Protein AF-A0A4Q3VDX9-F1 (afdb_monomer_lite)

Foldseek 3Di:
DDPDDDDDPVRVVVVVVVVCVVCVVPDDPDDPVRVCVVCVVVPHDPVNVVVVVVVVVVVVLLVVVLVVLVVVLVVVVVVLCVVLVVVQVVCCVPPVPDRPSVVVNVVVVVVSVVSVCLSPVCVDPNNVVVSVVVVVVVVVVVVPPPPD

Radius of gyration: 25.36 Å; chains: 1; bounding box: 69×51×59 Å

Sequence (148 aa):
MGMQRFYDEDEAKEVLLRASDIHAQSSARLSRDELVKAAAEVGISEEALVKAEEQTREARLMAEFDKGMRAGFYSHLLIYLLVVGFLLVLNLMTSPREPWVIYPALGWGIGLICHTVSTFGRKSDWYQTSFRMWQAGRKEVELSPAER

Secondary structure (DSSP, 8-state):
---PPP--HHHHHHHHHHHHHHHHTT-----HHHHHHHHHHTT--HHHHHHHHHHHHHHHHHHHHHHHHHHHHHHHHHHHHHHHHHHHHHHHHH-TTS-TTHHHHHHHHHHHHHHHHHHH-TTSHHHHHHHHHHHHHHHHHHH--TT-

Structure (mmCIF, N/CA/C/O backbone):
data_AF-A0A4Q3VDX9-F1
#
_entry.id   AF-A0A4Q3VDX9-F1
#
loop_
_atom_site.group_PDB
_atom_site.id
_atom_site.type_symbol
_atom_site.label_atom_id
_atom_site.label_alt_id
_atom_site.label_comp_id
_atom_site.label_asym_id
_atom_site.label_entity_id
_atom_site.label_seq_id
_atom_site.pdbx_PDB_ins_code
_atom_site.Cartn_x
_atom_site.Cartn_y
_atom_site.Cartn_z
_atom_site.occupancy
_atom_site.B_iso_or_equiv
_atom_site.auth_seq_id
_atom_site.auth_comp_id
_atom_site.auth_asym_id
_atom_site.auth_atom_id
_atom_site.pdbx_PDB_model_num
ATOM 1 N N . MET A 1 1 ? -49.208 -22.132 11.569 1.00 50.22 1 MET A N 1
ATOM 2 C CA . MET A 1 1 ? -47.869 -22.297 12.175 1.00 50.22 1 MET A CA 1
ATOM 3 C C . MET A 1 1 ? -46.855 -21.726 11.200 1.00 50.22 1 MET A C 1
ATOM 5 O O . MET A 1 1 ? -46.663 -22.315 10.147 1.00 50.22 1 MET A O 1
ATOM 9 N N . GLY A 1 2 ? -46.314 -20.536 11.470 1.00 61.38 2 GLY A N 1
ATOM 10 C CA . GLY A 1 2 ? -45.277 -19.947 10.619 1.00 61.38 2 GLY A CA 1
ATOM 11 C C . GLY A 1 2 ? -43.952 -20.661 10.867 1.00 61.38 2 GLY A C 1
ATOM 12 O O . GLY A 1 2 ? -43.516 -20.733 12.013 1.00 61.38 2 GLY A O 1
ATOM 13 N N . MET A 1 3 ? -43.344 -21.222 9.821 1.00 59.62 3 MET A N 1
ATOM 14 C CA . MET A 1 3 ? -41.982 -21.753 9.888 1.00 59.62 3 MET A CA 1
ATOM 15 C C . MET A 1 3 ? -41.040 -20.610 10.263 1.00 59.62 3 MET A C 1
ATOM 17 O O . MET A 1 3 ? -40.853 -19.684 9.473 1.00 59.62 3 MET A O 1
ATOM 21 N N . GLN A 1 4 ? -40.460 -20.659 11.463 1.00 66.94 4 GLN A N 1
ATOM 22 C CA . GLN A 1 4 ? -39.322 -19.803 11.776 1.00 66.94 4 GLN A CA 1
ATOM 23 C C . GLN A 1 4 ? -38.183 -20.195 10.836 1.00 66.94 4 GLN A C 1
ATOM 25 O O . GLN A 1 4 ? -37.792 -21.361 10.768 1.00 66.94 4 GLN A O 1
ATOM 30 N N . ARG A 1 5 ? -37.719 -19.228 10.046 1.00 77.38 5 ARG A N 1
ATOM 31 C CA . ARG A 1 5 ? -36.615 -19.419 9.114 1.00 77.38 5 ARG A CA 1
ATOM 32 C C . ARG A 1 5 ? -35.324 -19.172 9.885 1.00 77.38 5 ARG A C 1
ATOM 34 O O . ARG A 1 5 ? -35.129 -18.079 10.407 1.00 77.38 5 ARG A O 1
ATOM 41 N N . PHE A 1 6 ? -34.502 -20.206 10.001 1.00 81.62 6 PHE A N 1
ATOM 42 C CA . PHE A 1 6 ? -33.179 -20.109 10.605 1.00 81.62 6 PHE A CA 1
ATOM 43 C C . PHE A 1 6 ? -32.197 -19.611 9.547 1.00 81.62 6 PHE A C 1
ATOM 45 O O . PHE A 1 6 ? -32.233 -20.094 8.417 1.00 81.62 6 PHE A O 1
ATOM 52 N N . TYR A 1 7 ? -31.364 -18.650 9.931 1.00 79.81 7 TYR A N 1
ATOM 53 C CA . TYR A 1 7 ? -30.272 -18.122 9.121 1.00 79.81 7 TYR A CA 1
ATOM 54 C C . TYR A 1 7 ? -28.963 -18.546 9.774 1.00 79.81 7 TYR A C 1
ATOM 56 O O . TYR A 1 7 ? -28.867 -18.550 11.007 1.00 79.81 7 TYR A O 1
ATOM 64 N N . ASP A 1 8 ? -27.976 -18.915 8.966 1.00 88.06 8 ASP A N 1
ATOM 65 C CA . ASP A 1 8 ? -26.618 -19.061 9.472 1.00 88.06 8 ASP A CA 1
ATOM 66 C C . ASP A 1 8 ? -26.006 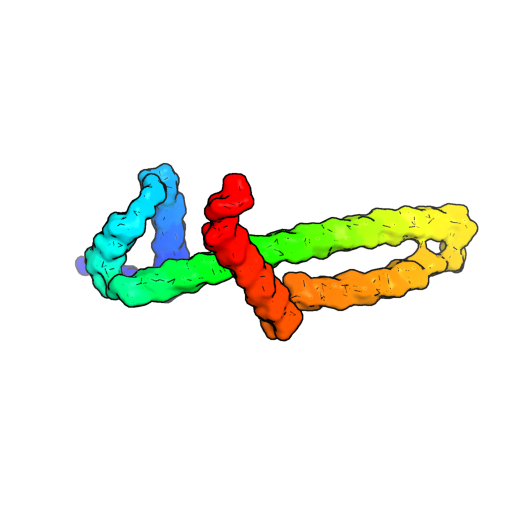-17.684 9.794 1.00 88.06 8 ASP A C 1
ATOM 68 O O . ASP A 1 8 ? -26.575 -16.630 9.495 1.00 88.06 8 ASP A O 1
ATOM 72 N N . GLU A 1 9 ? -24.867 -17.688 10.485 1.00 83.06 9 GLU A N 1
ATOM 73 C CA . GLU A 1 9 ? -24.231 -16.457 10.955 1.00 83.06 9 GLU A CA 1
ATOM 74 C C . GLU A 1 9 ? -23.805 -15.535 9.798 1.00 83.06 9 GLU A C 1
ATOM 76 O O . GLU A 1 9 ? -23.877 -14.311 9.929 1.00 83.06 9 GLU A O 1
ATOM 81 N N . ASP A 1 10 ? -23.396 -16.103 8.664 1.00 84.31 10 ASP A N 1
ATOM 82 C CA . ASP A 1 10 ? -22.912 -15.353 7.507 1.00 84.31 10 ASP A CA 1
ATOM 83 C C . ASP A 1 10 ? -24.083 -14.784 6.693 1.00 84.31 10 ASP A C 1
ATOM 85 O O . ASP A 1 10 ? -24.076 -13.602 6.344 1.00 84.31 10 ASP A O 1
ATOM 89 N N . GLU A 1 11 ? -25.141 -15.571 6.490 1.00 84.69 11 GLU A N 1
ATOM 90 C CA . GLU A 1 11 ? -26.384 -15.163 5.834 1.00 84.69 11 GLU A CA 1
ATOM 91 C C . GLU A 1 11 ? -27.098 -14.074 6.651 1.00 84.69 11 GLU A C 1
ATOM 93 O O . GLU A 1 11 ? -27.554 -13.070 6.096 1.00 84.69 11 GLU A O 1
ATOM 98 N N . ALA A 1 12 ? -27.127 -14.202 7.983 1.00 85.25 12 ALA A N 1
ATOM 99 C CA . ALA A 1 12 ? -27.678 -13.177 8.868 1.00 85.25 12 ALA A CA 1
ATOM 100 C C . ALA A 1 12 ? -26.902 -11.855 8.760 1.00 85.25 12 ALA A C 1
ATOM 102 O O . ALA A 1 12 ? -27.511 -10.789 8.628 1.00 85.25 12 ALA A O 1
ATOM 103 N N . LYS A 1 13 ? -25.562 -11.909 8.768 1.00 86.44 13 LYS A N 1
ATOM 104 C CA . LYS A 1 13 ? -24.711 -10.723 8.579 1.00 86.44 13 LYS A CA 1
ATOM 105 C C . LYS A 1 13 ? -24.950 -10.082 7.217 1.00 86.44 13 LYS A C 1
ATOM 107 O O . LYS A 1 13 ? -25.106 -8.868 7.142 1.00 86.44 13 LYS A O 1
ATOM 112 N N . GLU A 1 14 ? -25.011 -10.871 6.151 1.00 86.19 14 GLU A N 1
ATOM 113 C CA . GLU A 1 14 ? -25.197 -10.376 4.787 1.00 86.19 14 GLU A CA 1
ATOM 114 C C . GLU A 1 14 ? -26.563 -9.699 4.594 1.00 86.19 14 GLU A C 1
ATOM 116 O O . GLU A 1 14 ? -26.646 -8.621 3.997 1.00 86.19 14 GLU A O 1
ATOM 121 N N . VAL A 1 15 ? -27.634 -10.283 5.141 1.00 85.12 15 VAL A N 1
ATOM 122 C CA . VAL A 1 15 ? -28.983 -9.698 5.101 1.00 85.12 15 VAL A CA 1
ATOM 123 C C . VAL A 1 15 ? -29.034 -8.384 5.881 1.00 85.12 15 VAL A C 1
ATOM 125 O O . VAL A 1 15 ? -29.562 -7.397 5.366 1.00 85.12 15 VAL A O 1
ATOM 128 N N . LEU A 1 16 ? -28.455 -8.340 7.085 1.00 82.31 16 LEU A N 1
ATOM 129 C CA . LEU A 1 16 ? -28.399 -7.124 7.902 1.00 82.31 16 LEU A CA 1
ATOM 130 C C . LEU A 1 16 ? -27.559 -6.025 7.241 1.00 82.31 16 LEU A C 1
ATOM 132 O O . LEU A 1 16 ? -27.968 -4.866 7.241 1.00 82.31 16 LEU A O 1
ATOM 136 N N . LEU A 1 17 ? -26.429 -6.382 6.623 1.00 81.00 17 LEU A N 1
ATOM 137 C CA . LEU A 1 17 ? -25.584 -5.446 5.878 1.00 81.00 17 LEU A CA 1
ATOM 138 C C . LEU A 1 17 ? -26.332 -4.845 4.680 1.00 81.00 17 LEU A C 1
ATOM 140 O O . LEU A 1 17 ? -26.351 -3.627 4.523 1.00 81.00 17 LEU A O 1
ATOM 144 N N . ARG A 1 18 ? -27.021 -5.666 3.877 1.00 82.38 18 ARG A N 1
ATOM 145 C CA . ARG A 1 18 ? -27.830 -5.172 2.747 1.00 82.38 18 ARG A CA 1
ATOM 146 C C . ARG A 1 18 ? -29.010 -4.314 3.197 1.00 82.38 18 ARG A C 1
ATOM 148 O O . ARG A 1 18 ? -29.295 -3.295 2.572 1.00 82.38 18 ARG A O 1
ATOM 155 N N . ALA A 1 19 ? -29.695 -4.709 4.269 1.00 78.88 19 ALA A N 1
ATOM 156 C CA . ALA A 1 19 ? -30.785 -3.925 4.845 1.00 78.88 19 ALA A CA 1
ATOM 157 C C . ALA A 1 19 ? -30.282 -2.569 5.364 1.00 78.88 19 ALA A C 1
ATOM 159 O O . ALA A 1 19 ? -30.926 -1.545 5.134 1.00 78.88 19 ALA A O 1
ATOM 160 N N . SER A 1 20 ? -29.103 -2.554 5.990 1.00 73.94 20 SER A N 1
ATOM 161 C CA . SER A 1 20 ? -28.421 -1.332 6.403 1.00 73.94 20 SER A CA 1
ATOM 162 C C . SER A 1 20 ? -28.075 -0.448 5.209 1.00 73.94 20 SER A C 1
ATOM 164 O O . SER A 1 20 ? -28.347 0.737 5.280 1.00 73.94 20 SER A O 1
ATOM 166 N N . ASP A 1 21 ? -27.542 -0.974 4.103 1.00 73.06 21 ASP A N 1
ATOM 167 C CA . ASP A 1 21 ? -27.225 -0.170 2.906 1.00 73.06 21 ASP A CA 1
ATOM 168 C C . ASP A 1 21 ? -28.470 0.465 2.267 1.00 73.06 21 ASP A C 1
ATOM 170 O O . ASP A 1 21 ? -28.439 1.618 1.830 1.00 73.06 21 ASP A O 1
ATOM 174 N N . ILE A 1 22 ? -29.592 -0.261 2.260 1.00 69.88 22 ILE A N 1
ATOM 175 C CA . ILE A 1 22 ? -30.890 0.256 1.802 1.00 69.88 22 ILE A CA 1
ATOM 176 C C . ILE A 1 22 ? -31.367 1.398 2.714 1.00 69.88 22 ILE A C 1
ATOM 178 O O . ILE A 1 22 ? -31.937 2.379 2.234 1.00 69.88 22 ILE A O 1
ATOM 182 N N . HIS A 1 23 ? -31.112 1.301 4.021 1.00 64.75 23 HIS A N 1
ATOM 183 C CA . HIS A 1 23 ? -31.505 2.315 5.001 1.00 64.75 23 HIS A CA 1
ATOM 184 C C . HIS A 1 23 ? -30.473 3.450 5.171 1.00 64.75 23 HIS A C 1
ATOM 186 O O . HIS A 1 23 ? -30.825 4.555 5.584 1.00 64.75 23 HIS A O 1
ATOM 192 N N . ALA A 1 24 ? -29.214 3.227 4.787 1.00 56.47 24 ALA A N 1
ATOM 193 C CA . ALA A 1 24 ? -28.097 4.162 4.919 1.00 56.47 24 ALA A CA 1
ATOM 194 C C . ALA A 1 24 ? -28.247 5.397 4.023 1.00 56.47 24 ALA A C 1
ATOM 196 O O . ALA A 1 24 ? -27.694 6.452 4.326 1.00 56.47 24 ALA A O 1
ATOM 197 N N . GLN A 1 25 ? -29.046 5.308 2.955 1.00 56.12 25 GLN A N 1
ATOM 198 C CA . GLN A 1 25 ? -29.431 6.477 2.157 1.00 56.12 25 GLN A CA 1
ATOM 199 C C . GLN A 1 25 ? -30.360 7.443 2.926 1.00 56.12 25 GLN A C 1
ATOM 201 O O . GLN A 1 25 ? -30.504 8.592 2.518 1.00 56.12 25 GLN A O 1
ATOM 206 N N . SER A 1 26 ? -30.955 7.004 4.046 1.00 54.69 26 SER A N 1
ATOM 207 C CA . SER A 1 26 ? -31.891 7.775 4.879 1.00 54.69 26 SER A CA 1
ATOM 208 C C . SER A 1 26 ? -31.337 8.168 6.256 1.00 54.69 26 SER A C 1
ATOM 210 O O . SER A 1 26 ? -31.884 9.079 6.880 1.00 54.69 26 SER A O 1
ATOM 212 N N . SER A 1 27 ? -30.297 7.506 6.770 1.00 55.12 27 SER A N 1
ATOM 213 C CA . SER A 1 27 ? -29.756 7.795 8.103 1.00 55.12 27 SER A CA 1
ATOM 214 C C . SER A 1 27 ? -28.733 8.932 8.045 1.00 55.12 27 SER A C 1
ATOM 216 O O . SER A 1 27 ? -27.594 8.742 7.611 1.00 55.12 27 SER A O 1
ATOM 218 N N . ALA A 1 28 ? -29.119 10.121 8.510 1.00 60.12 28 ALA A N 1
ATOM 219 C CA . ALA A 1 28 ? -28.160 11.162 8.872 1.00 60.12 28 ALA A CA 1
ATOM 220 C C . ALA A 1 28 ? -27.113 10.591 9.852 1.00 60.12 28 ALA A C 1
ATOM 222 O O . ALA A 1 28 ? -27.422 9.687 10.628 1.00 60.12 28 ALA A O 1
ATOM 223 N N . ARG A 1 29 ? -25.868 11.096 9.812 1.00 64.88 29 ARG A N 1
ATOM 224 C CA . ARG A 1 29 ? -24.818 10.726 10.783 1.00 64.88 29 ARG A CA 1
ATOM 225 C C . ARG A 1 29 ? -25.390 10.819 12.203 1.00 64.88 29 ARG A C 1
ATOM 227 O O . ARG A 1 29 ? -25.680 11.925 12.648 1.00 64.88 29 ARG A O 1
ATOM 234 N N . LEU A 1 30 ? -25.517 9.682 12.886 1.00 77.56 30 LEU A N 1
ATOM 235 C CA . LEU A 1 30 ? -25.917 9.649 14.289 1.00 77.56 30 LEU A CA 1
ATOM 236 C C . LEU A 1 30 ? -24.847 10.340 15.135 1.00 77.56 30 LEU A C 1
ATOM 238 O O . LEU A 1 30 ? -23.645 10.133 14.932 1.00 77.56 30 LEU A O 1
ATOM 242 N N . SER A 1 31 ? -25.283 11.153 16.088 1.00 84.00 31 SER A N 1
ATOM 243 C CA . SER A 1 31 ? -24.420 11.611 17.173 1.00 84.00 31 SER A CA 1
ATOM 244 C C . SER A 1 31 ? -24.005 10.426 18.056 1.00 84.00 31 SER A C 1
ATOM 246 O O . SER A 1 31 ? -24.674 9.390 18.091 1.00 84.00 31 SER A O 1
ATOM 248 N N . ARG A 1 32 ? -22.896 10.568 18.797 1.00 86.00 32 ARG A N 1
ATOM 249 C CA . ARG A 1 32 ? -22.427 9.522 19.724 1.00 86.00 32 ARG A CA 1
ATOM 250 C C . ARG A 1 32 ? -23.514 9.137 20.732 1.00 86.00 32 ARG A C 1
ATOM 252 O O . ARG A 1 32 ? -23.697 7.960 21.012 1.00 86.00 32 ARG A O 1
ATOM 259 N N . ASP A 1 33 ? -24.271 10.116 21.215 1.00 87.38 33 ASP A N 1
ATOM 260 C CA . ASP A 1 33 ? -25.327 9.898 22.205 1.00 87.38 33 ASP A CA 1
ATOM 261 C C . ASP A 1 33 ? -26.510 9.106 21.630 1.00 87.38 33 ASP A C 1
ATOM 263 O O . ASP A 1 33 ? -27.089 8.269 22.320 1.00 87.38 33 ASP A O 1
ATOM 267 N N . GLU A 1 34 ? -26.864 9.330 20.363 1.00 88.25 34 GLU A N 1
ATOM 268 C CA . GLU A 1 34 ? -27.885 8.537 19.667 1.00 88.25 34 GLU A CA 1
ATOM 269 C C . GLU A 1 34 ? -27.406 7.108 19.410 1.00 88.25 34 GLU A C 1
ATOM 271 O O . GLU A 1 34 ? -28.174 6.164 19.589 1.00 88.25 34 GLU A O 1
ATOM 276 N N . LEU A 1 35 ? -26.128 6.937 19.057 1.00 88.38 35 LEU A N 1
ATOM 277 C CA . LEU A 1 35 ? -25.525 5.620 18.864 1.00 88.38 35 LEU A CA 1
ATOM 278 C C . LEU A 1 35 ? -25.506 4.806 20.166 1.00 88.38 35 LEU A C 1
ATOM 280 O O . LEU A 1 35 ? -25.874 3.634 20.155 1.00 88.38 35 LEU A O 1
ATOM 284 N N . VAL A 1 36 ? -25.128 5.426 21.288 1.00 90.94 36 VAL A N 1
ATOM 285 C CA . VAL A 1 36 ? -25.141 4.791 22.617 1.00 90.94 36 VAL A CA 1
ATOM 286 C C . VAL A 1 36 ? -26.559 4.376 23.010 1.00 90.94 36 VAL A C 1
ATOM 288 O O . VAL A 1 36 ? -26.759 3.254 23.474 1.00 90.94 36 VAL A O 1
ATOM 291 N N . LYS A 1 37 ? -27.556 5.245 22.792 1.00 90.62 37 LYS A N 1
ATOM 292 C CA . LYS A 1 37 ? -28.966 4.923 23.068 1.00 90.62 37 LYS A CA 1
ATOM 293 C C . LYS A 1 37 ? -29.453 3.743 22.230 1.00 90.62 37 LYS A C 1
ATOM 295 O O . LYS A 1 37 ? -29.993 2.797 22.792 1.00 90.62 37 LYS A O 1
ATOM 300 N N . ALA A 1 38 ? -29.197 3.761 20.923 1.00 89.38 38 ALA A N 1
ATOM 301 C CA . ALA A 1 38 ? -29.574 2.671 20.026 1.00 89.38 38 ALA A CA 1
ATOM 302 C C . ALA A 1 38 ? -28.887 1.346 20.403 1.00 89.38 38 ALA A C 1
ATOM 304 O O . ALA A 1 38 ? -29.519 0.293 20.397 1.00 89.38 38 ALA A O 1
ATOM 305 N N . ALA A 1 39 ? -27.605 1.388 20.782 1.00 89.69 39 ALA A N 1
ATOM 306 C CA . ALA A 1 39 ? -26.870 0.218 21.257 1.00 89.69 39 ALA A CA 1
ATOM 307 C C . ALA A 1 39 ? -27.483 -0.357 22.549 1.00 89.69 39 ALA A C 1
ATOM 309 O O . ALA A 1 39 ? -27.667 -1.570 22.659 1.00 89.69 39 ALA A O 1
ATOM 310 N N . ALA A 1 40 ? -27.863 0.508 23.493 1.00 90.56 40 ALA A N 1
ATOM 311 C CA . ALA A 1 40 ? -28.508 0.097 24.736 1.00 90.56 40 ALA A CA 1
ATOM 312 C C . ALA A 1 40 ? -29.889 -0.545 24.503 1.00 90.56 40 ALA A C 1
ATOM 314 O O . ALA A 1 40 ? -30.218 -1.526 25.171 1.00 90.56 40 ALA A O 1
ATOM 315 N N . GLU A 1 41 ? -30.674 -0.052 23.537 1.00 91.31 41 GLU A N 1
ATOM 316 C CA . GLU A 1 41 ? -31.986 -0.619 23.171 1.00 91.31 41 GLU A CA 1
ATOM 317 C C . GLU A 1 41 ? -31.899 -2.078 22.703 1.00 91.31 41 GLU A C 1
ATOM 319 O O . GLU A 1 41 ? -32.795 -2.874 22.983 1.00 91.31 41 GLU A O 1
ATOM 324 N N . VAL A 1 42 ? -30.804 -2.449 22.034 1.00 91.38 42 VAL A N 1
ATOM 325 C CA . VAL A 1 42 ? -30.552 -3.825 21.572 1.00 91.38 42 VAL A CA 1
ATOM 326 C C . VAL A 1 42 ? -29.692 -4.646 22.544 1.00 91.38 42 VAL A C 1
ATOM 328 O O . VAL A 1 42 ? -29.305 -5.769 22.227 1.00 91.38 42 VAL A O 1
ATOM 331 N N . GLY A 1 43 ? -29.402 -4.114 23.738 1.00 91.38 43 GLY A N 1
ATOM 332 C CA . GLY A 1 43 ? -28.673 -4.814 24.800 1.00 91.38 43 GLY A CA 1
ATOM 333 C C . GLY A 1 43 ? -27.147 -4.843 24.644 1.00 91.38 43 GLY A C 1
ATOM 334 O O . GLY A 1 43 ? -26.484 -5.644 25.303 1.00 91.38 43 GLY A O 1
ATOM 335 N N . ILE A 1 44 ? -26.570 -3.991 23.794 1.00 92.75 44 ILE A N 1
ATOM 336 C CA . ILE A 1 44 ? -25.115 -3.833 23.670 1.00 92.75 44 ILE A CA 1
ATOM 337 C C . ILE A 1 44 ? -24.625 -2.929 24.807 1.00 92.75 44 ILE A C 1
ATOM 339 O O . ILE A 1 44 ? -25.115 -1.814 24.984 1.00 92.75 44 ILE A O 1
ATOM 343 N N . SER A 1 45 ? -23.646 -3.400 25.586 1.00 93.12 45 SER A N 1
ATOM 344 C CA . SER A 1 45 ? -23.050 -2.598 26.659 1.00 93.12 45 SER A CA 1
ATOM 345 C C . SER A 1 45 ? -22.206 -1.449 26.101 1.00 93.12 45 SER A C 1
ATOM 347 O O . SER A 1 45 ? -21.602 -1.563 25.033 1.00 93.12 45 SER A O 1
ATOM 349 N N . GLU A 1 46 ? -22.104 -0.349 26.851 1.00 89.62 46 GLU A N 1
ATOM 350 C CA . GLU A 1 46 ? -21.242 0.780 26.473 1.00 89.62 46 GLU A CA 1
ATOM 351 C C . GLU A 1 46 ? -19.776 0.346 26.309 1.00 89.62 46 GLU A C 1
ATOM 353 O O . GLU A 1 46 ? -19.098 0.793 25.390 1.00 89.62 46 GLU A O 1
ATOM 358 N N . GLU A 1 47 ? -19.302 -0.598 27.126 1.00 91.00 47 GLU A N 1
ATOM 359 C CA . GLU A 1 47 ? -17.963 -1.183 26.989 1.00 91.00 47 GLU A CA 1
ATOM 360 C C . GLU A 1 47 ? -17.775 -1.886 25.634 1.00 91.00 47 GLU A C 1
ATOM 362 O O . GLU A 1 47 ? -16.771 -1.675 24.949 1.00 91.00 47 GLU A O 1
ATOM 367 N N . ALA A 1 48 ? -18.755 -2.693 25.213 1.00 90.12 48 ALA A N 1
ATOM 368 C CA . ALA A 1 48 ? -18.718 -3.358 23.916 1.00 90.12 48 ALA A CA 1
ATOM 369 C C . ALA A 1 48 ? -18.764 -2.344 22.762 1.00 90.12 48 ALA A C 1
ATOM 371 O O . ALA A 1 48 ? -18.060 -2.526 21.766 1.00 90.12 48 ALA A O 1
ATOM 372 N N . LEU A 1 49 ? -19.533 -1.260 22.914 1.00 91.12 49 LEU A N 1
ATOM 373 C CA . LEU A 1 49 ? -19.595 -0.175 21.938 1.00 91.12 49 LEU A CA 1
ATOM 374 C C . LEU A 1 49 ? -18.253 0.557 21.818 1.00 91.12 49 LEU A C 1
ATOM 376 O O . LEU A 1 49 ? -17.747 0.701 20.710 1.00 91.12 49 LEU A O 1
ATOM 380 N N . VAL A 1 50 ? -17.641 0.956 22.936 1.00 91.56 50 VAL A N 1
ATOM 381 C CA . VAL A 1 50 ? -16.331 1.633 22.953 1.00 91.56 50 VAL A CA 1
ATOM 382 C C . VAL A 1 50 ? -15.262 0.762 22.296 1.00 91.56 50 VAL A C 1
ATOM 384 O O . VAL A 1 50 ? -14.495 1.241 21.460 1.00 91.56 50 VAL A O 1
ATOM 387 N N . LYS A 1 51 ? -15.248 -0.539 22.602 1.00 92.12 51 LYS A N 1
ATOM 388 C CA . LYS A 1 51 ? -14.329 -1.489 21.967 1.00 92.12 51 LYS A CA 1
ATOM 389 C C . LYS A 1 51 ? -14.558 -1.587 20.455 1.00 92.12 51 LYS A C 1
ATOM 391 O O . LYS A 1 51 ? -13.594 -1.620 19.691 1.00 92.12 51 LYS A O 1
ATOM 396 N N . ALA A 1 52 ? -15.813 -1.619 20.009 1.00 89.56 52 ALA A N 1
ATOM 397 C CA . ALA A 1 52 ? -16.151 -1.651 18.588 1.00 89.56 52 ALA A CA 1
ATOM 398 C C . ALA A 1 52 ? -15.769 -0.342 17.866 1.00 89.56 52 ALA A C 1
ATOM 400 O O . ALA A 1 52 ? -15.268 -0.381 16.737 1.00 89.56 52 ALA A O 1
ATOM 401 N N . GLU A 1 53 ? -15.957 0.813 18.510 1.00 90.25 53 GLU A N 1
ATOM 402 C CA . GLU A 1 53 ? -15.517 2.119 18.008 1.00 90.25 53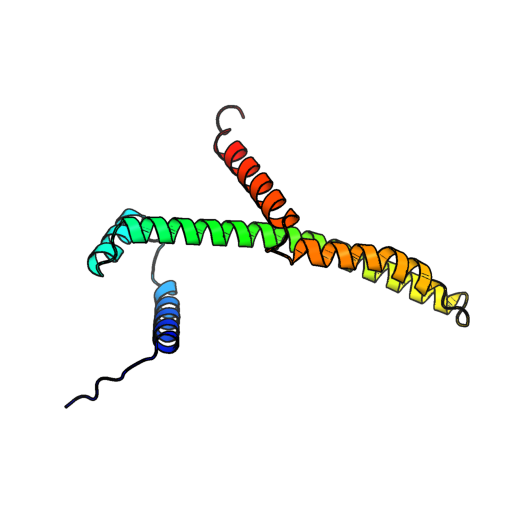 GLU A CA 1
ATOM 403 C C . GLU A 1 53 ? -13.993 2.167 17.848 1.00 90.25 53 GLU A C 1
ATOM 405 O O . GLU A 1 53 ? -13.498 2.578 16.795 1.00 90.25 53 GLU A O 1
ATOM 410 N N . GLU A 1 54 ? -13.248 1.704 18.856 1.00 90.50 54 GLU A N 1
ATOM 411 C CA . GLU A 1 54 ? -11.786 1.642 18.828 1.00 90.50 54 GLU A CA 1
ATOM 412 C C . GLU A 1 54 ? -11.291 0.740 17.695 1.00 90.50 54 GLU A C 1
ATOM 414 O O . GLU A 1 54 ? -10.508 1.187 16.855 1.00 90.50 54 GLU A O 1
ATOM 419 N N . GLN A 1 55 ? -11.827 -0.479 17.583 1.00 90.50 55 GLN A N 1
ATOM 420 C CA . GLN A 1 55 ? -11.500 -1.406 16.495 1.00 90.50 55 GLN A CA 1
ATOM 421 C C . GLN A 1 55 ? -11.804 -0.812 15.115 1.00 90.50 55 GLN A C 1
ATOM 423 O O . GLN A 1 55 ? -11.000 -0.921 14.187 1.00 90.50 55 GLN A O 1
ATOM 428 N N . THR A 1 56 ? -12.950 -0.144 14.973 1.00 90.50 56 THR A N 1
ATOM 429 C CA . THR A 1 56 ? -13.337 0.515 13.719 1.00 90.50 56 THR A CA 1
ATOM 430 C C . THR A 1 56 ? -12.381 1.656 13.382 1.00 90.50 56 THR A C 1
ATOM 432 O O . THR A 1 56 ? -11.982 1.819 12.226 1.00 90.50 56 THR A O 1
ATOM 435 N N . ARG A 1 57 ? -11.985 2.450 14.380 1.00 89.56 57 ARG A N 1
ATOM 436 C CA . ARG A 1 57 ? -11.028 3.545 14.215 1.00 89.56 57 ARG A CA 1
ATOM 437 C C . ARG A 1 57 ? -9.651 3.024 13.819 1.00 89.56 57 ARG A C 1
ATOM 439 O O . ARG A 1 57 ? -9.071 3.544 12.868 1.00 89.56 57 ARG A O 1
ATOM 446 N N . GLU A 1 58 ? -9.143 1.996 14.492 1.00 90.50 58 GLU A N 1
ATOM 447 C CA . GLU A 1 58 ? -7.865 1.369 14.145 1.00 90.50 58 GLU A CA 1
ATOM 448 C C . GLU A 1 58 ? -7.882 0.800 12.724 1.00 90.50 58 GLU A C 1
ATOM 450 O O . GLU A 1 58 ? -6.977 1.088 11.938 1.00 90.50 58 GLU A O 1
ATOM 455 N N . ALA A 1 59 ? -8.945 0.082 12.349 1.00 90.25 59 ALA A N 1
ATOM 456 C CA . ALA A 1 59 ? -9.106 -0.459 11.003 1.00 90.25 59 ALA A CA 1
ATOM 457 C C . ALA A 1 59 ? -9.119 0.641 9.928 1.00 90.25 59 ALA A C 1
ATOM 459 O O . ALA A 1 59 ? -8.490 0.488 8.877 1.00 90.25 59 ALA A O 1
ATOM 460 N N . ARG A 1 60 ? -9.784 1.776 10.193 1.00 91.69 60 ARG A N 1
ATOM 461 C CA . ARG A 1 60 ? -9.775 2.947 9.298 1.00 91.69 60 ARG A CA 1
ATOM 462 C C . ARG A 1 60 ? -8.377 3.543 9.158 1.00 91.69 60 ARG A C 1
ATOM 464 O O . ARG A 1 60 ? -7.935 3.775 8.036 1.00 91.69 60 ARG A O 1
ATOM 471 N N . LEU A 1 61 ? -7.659 3.732 10.265 1.00 93.19 61 LEU A N 1
ATOM 472 C CA . LEU A 1 61 ? -6.285 4.242 10.252 1.00 93.19 61 LEU A CA 1
ATOM 473 C C . LEU A 1 61 ? -5.345 3.321 9.466 1.00 93.19 61 LEU A C 1
ATOM 475 O O . LEU A 1 61 ? -4.554 3.799 8.654 1.00 93.19 61 LEU A O 1
ATOM 479 N N . MET A 1 62 ? -5.456 2.005 9.663 1.00 92.44 62 MET A N 1
ATOM 480 C CA . MET A 1 62 ? -4.702 1.018 8.884 1.00 92.44 62 MET A CA 1
ATOM 481 C C . MET A 1 62 ? -5.031 1.110 7.392 1.00 92.44 62 MET A C 1
ATOM 483 O O . MET A 1 62 ? -4.125 1.088 6.564 1.00 92.44 62 MET A O 1
ATOM 487 N N . ALA A 1 63 ? -6.310 1.244 7.028 1.00 93.50 63 ALA A N 1
ATOM 488 C CA . ALA A 1 63 ? -6.722 1.377 5.632 1.00 93.50 63 ALA A CA 1
ATOM 489 C C . ALA A 1 63 ? -6.187 2.664 4.976 1.00 93.50 63 ALA A C 1
ATOM 491 O O . ALA A 1 63 ? -5.772 2.638 3.816 1.00 93.50 63 ALA A O 1
ATOM 492 N N . GLU A 1 64 ? -6.163 3.780 5.706 1.00 93.69 64 GLU A N 1
ATOM 493 C CA . GLU A 1 64 ? -5.574 5.038 5.233 1.00 93.69 64 GLU A CA 1
ATOM 494 C C . GLU A 1 64 ? -4.064 4.919 5.012 1.00 93.69 64 GLU A C 1
ATOM 496 O O . GLU A 1 64 ? -3.557 5.333 3.965 1.00 93.69 64 GLU A O 1
ATOM 501 N N . PHE A 1 65 ? -3.354 4.316 5.966 1.00 94.44 65 PHE A N 1
ATOM 502 C CA . PHE A 1 65 ? -1.921 4.065 5.856 1.00 94.44 65 PHE A CA 1
ATOM 503 C C . PHE A 1 65 ? -1.599 3.165 4.654 1.00 94.44 65 PHE A C 1
ATOM 505 O O . PHE A 1 65 ? -0.780 3.525 3.804 1.00 94.44 65 PHE A O 1
ATOM 512 N N . ASP A 1 66 ? -2.321 2.050 4.515 1.00 93.69 66 ASP A N 1
ATOM 513 C CA . ASP A 1 66 ? -2.212 1.137 3.376 1.00 93.69 66 ASP A CA 1
ATOM 514 C C . ASP A 1 66 ? -2.423 1.845 2.043 1.00 93.69 66 ASP A C 1
ATOM 516 O O . ASP A 1 66 ? -1.681 1.612 1.087 1.00 93.69 66 ASP A O 1
ATOM 520 N N . LYS A 1 67 ? -3.437 2.712 1.958 1.00 94.88 67 LYS A N 1
ATOM 521 C CA . LYS A 1 67 ? -3.723 3.474 0.741 1.00 94.88 67 LYS A CA 1
ATOM 522 C C . LYS A 1 67 ? -2.527 4.340 0.345 1.00 94.88 67 LYS A C 1
ATOM 524 O O . LYS A 1 67 ? -2.161 4.350 -0.830 1.00 94.88 67 LYS A O 1
ATOM 529 N N . GLY A 1 68 ? -1.905 5.021 1.308 1.00 93.44 68 GLY A N 1
ATOM 530 C CA . GLY A 1 68 ? -0.711 5.835 1.077 1.00 93.44 68 GLY A CA 1
ATOM 531 C C . GLY A 1 68 ? 0.479 5.009 0.586 1.00 93.44 68 GLY A C 1
ATOM 532 O O . GLY A 1 68 ? 1.078 5.331 -0.441 1.00 93.44 68 GLY A O 1
ATOM 533 N N . MET A 1 69 ? 0.780 3.897 1.259 1.00 94.25 69 MET A N 1
ATOM 534 C CA . MET A 1 69 ? 1.883 3.020 0.857 1.00 94.25 69 MET A CA 1
ATOM 535 C C . MET A 1 69 ? 1.675 2.411 -0.533 1.00 94.25 69 MET A C 1
ATOM 537 O O . MET A 1 69 ? 2.602 2.375 -1.340 1.00 94.25 69 MET A O 1
ATOM 541 N N . ARG A 1 70 ? 0.452 1.955 -0.835 1.00 94.81 70 ARG A N 1
ATOM 542 C CA . ARG A 1 70 ? 0.103 1.393 -2.148 1.00 94.81 70 ARG A CA 1
ATOM 543 C C . ARG A 1 70 ? 0.224 2.435 -3.250 1.00 94.81 70 ARG A C 1
ATOM 545 O O . ARG A 1 70 ? 0.744 2.119 -4.313 1.00 94.81 70 ARG A O 1
ATOM 552 N N . ALA A 1 71 ? -0.214 3.670 -3.004 1.00 93.94 71 ALA A N 1
ATOM 553 C CA . ALA A 1 71 ? -0.044 4.758 -3.963 1.00 93.94 71 ALA A CA 1
ATOM 554 C C . ALA A 1 71 ? 1.444 5.006 -4.272 1.00 93.94 71 ALA A C 1
ATOM 556 O O . ALA A 1 71 ? 1.817 5.101 -5.439 1.00 93.94 71 ALA A O 1
ATOM 557 N N . GLY A 1 72 ? 2.304 5.025 -3.247 1.00 92.19 72 GLY A N 1
ATOM 558 C CA . GLY A 1 72 ? 3.756 5.119 -3.425 1.00 92.19 72 GLY A CA 1
ATOM 559 C C . GLY A 1 72 ? 4.332 3.962 -4.249 1.00 92.19 72 GLY A C 1
ATOM 560 O O . GLY A 1 72 ? 5.089 4.199 -5.192 1.00 92.19 72 GLY A O 1
ATOM 561 N N . PHE A 1 73 ? 3.918 2.728 -3.949 1.00 94.94 73 PHE A N 1
ATOM 562 C CA . PHE A 1 73 ? 4.315 1.533 -4.695 1.00 94.94 73 PHE A CA 1
ATOM 563 C C . PHE A 1 73 ? 3.909 1.607 -6.174 1.00 94.94 73 PHE A C 1
ATOM 565 O O . PHE A 1 73 ? 4.745 1.387 -7.049 1.00 94.94 73 PHE A O 1
ATOM 572 N N . TYR A 1 74 ? 2.654 1.963 -6.475 1.00 94.81 74 TYR A N 1
ATOM 573 C CA . TYR A 1 74 ? 2.169 2.050 -7.856 1.00 94.81 74 TYR A CA 1
ATOM 574 C C . TYR A 1 74 ? 2.882 3.132 -8.665 1.00 94.81 74 TYR A C 1
ATOM 576 O O . TYR A 1 74 ? 3.156 2.914 -9.843 1.00 94.81 74 TYR A O 1
ATOM 584 N N . SER A 1 75 ? 3.244 4.257 -8.046 1.00 95.25 75 SER A N 1
ATOM 585 C CA . SER A 1 75 ? 4.070 5.277 -8.699 1.00 95.25 75 SER A CA 1
ATOM 586 C C . SER A 1 75 ? 5.444 4.726 -9.094 1.00 95.25 75 SER A C 1
ATOM 588 O O . SER A 1 75 ? 5.882 4.921 -10.226 1.00 95.25 75 SER A O 1
ATOM 590 N N . HIS A 1 76 ? 6.107 3.982 -8.202 1.00 93.88 76 HIS A N 1
ATOM 591 C CA . HIS A 1 76 ? 7.398 3.352 -8.505 1.00 93.88 76 HIS A CA 1
ATOM 592 C C . HIS A 1 76 ? 7.270 2.259 -9.571 1.00 93.88 76 HIS A C 1
ATOM 594 O O . HIS A 1 76 ? 8.090 2.197 -10.486 1.00 93.88 76 HIS A O 1
ATOM 600 N N . LEU A 1 77 ? 6.224 1.432 -9.492 1.00 96.50 77 LEU A N 1
ATOM 601 C CA . LEU A 1 77 ? 5.922 0.412 -10.494 1.00 96.50 77 LEU A CA 1
ATOM 602 C C . LEU A 1 77 ? 5.694 1.037 -11.876 1.00 96.50 77 LEU A C 1
ATOM 604 O O . LEU A 1 77 ? 6.228 0.543 -12.864 1.00 96.50 77 LEU A O 1
ATOM 608 N N . LEU A 1 78 ? 4.933 2.131 -11.953 1.00 97.38 78 LEU A N 1
ATOM 609 C CA . LEU A 1 78 ? 4.682 2.834 -13.208 1.00 97.38 78 LEU A CA 1
ATOM 610 C C . LEU A 1 78 ? 5.988 3.344 -13.821 1.00 97.38 78 LEU A C 1
ATOM 612 O O . LEU A 1 78 ? 6.244 3.103 -14.998 1.00 97.38 78 LEU A O 1
ATOM 616 N N . ILE A 1 79 ? 6.832 4.001 -13.021 1.00 96.88 79 ILE A N 1
ATOM 617 C CA . ILE A 1 79 ? 8.141 4.487 -13.476 1.00 96.88 79 ILE A CA 1
ATOM 618 C C . ILE A 1 79 ? 9.001 3.319 -13.965 1.00 96.88 79 ILE A C 1
ATOM 620 O O . ILE A 1 79 ? 9.578 3.400 -15.047 1.00 96.88 79 ILE A O 1
ATOM 624 N N . TYR A 1 80 ? 9.045 2.214 -13.218 1.00 96.94 80 TYR A N 1
ATOM 625 C CA . TYR A 1 80 ? 9.771 1.010 -13.617 1.00 96.94 80 TYR A CA 1
ATOM 626 C C . TYR A 1 80 ? 9.303 0.489 -14.984 1.00 96.94 80 TYR A C 1
ATOM 628 O O . TYR A 1 80 ? 10.130 0.261 -15.865 1.00 96.94 80 TYR A O 1
ATOM 636 N N . LEU A 1 81 ? 7.989 0.362 -15.196 1.00 97.56 81 LEU A N 1
ATOM 637 C CA . LEU A 1 81 ? 7.424 -0.110 -16.463 1.00 97.56 81 LEU A CA 1
ATOM 638 C C . LEU A 1 81 ? 7.721 0.841 -17.627 1.00 97.56 81 LEU A C 1
ATOM 640 O O . LEU A 1 81 ? 8.057 0.376 -18.714 1.00 97.56 81 LEU A O 1
ATOM 644 N N . LEU A 1 82 ? 7.636 2.156 -17.407 1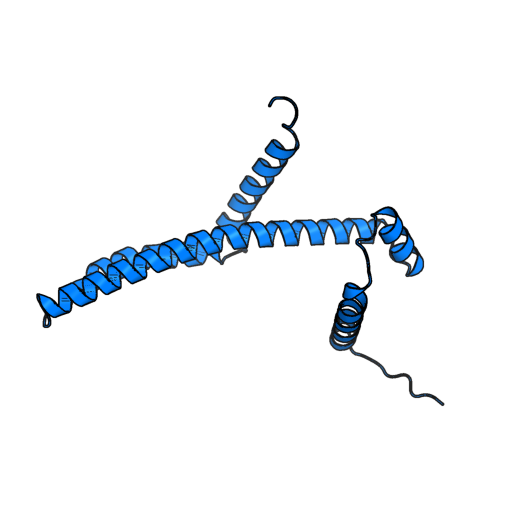.00 98.19 82 LEU A N 1
ATOM 645 C CA . LEU A 1 82 ? 7.958 3.152 -18.430 1.00 98.19 82 LEU A CA 1
ATOM 646 C C . LEU A 1 82 ? 9.434 3.089 -18.830 1.00 98.19 82 LEU A C 1
ATOM 648 O O . LEU A 1 82 ? 9.746 3.071 -20.019 1.00 98.19 82 LEU A O 1
ATOM 652 N N . VAL A 1 83 ? 10.339 3.012 -17.851 1.00 97.62 83 VAL A N 1
ATOM 653 C CA . VAL A 1 83 ? 11.781 2.935 -18.115 1.00 97.62 83 VAL A CA 1
ATOM 654 C C . VAL A 1 83 ? 12.137 1.622 -18.806 1.00 97.62 83 VAL A C 1
ATOM 656 O O . VAL A 1 83 ? 12.786 1.644 -19.847 1.00 97.62 83 VAL A O 1
ATOM 659 N N . VAL A 1 84 ? 11.690 0.478 -18.283 1.00 97.81 84 VAL A N 1
ATOM 660 C CA . VAL A 1 84 ? 11.974 -0.832 -18.892 1.00 97.81 84 VAL A CA 1
ATOM 661 C C . VAL A 1 84 ? 11.353 -0.940 -20.285 1.00 97.81 84 VAL A C 1
ATOM 663 O O . VAL A 1 84 ? 12.007 -1.438 -21.197 1.00 97.81 84 VAL A O 1
ATOM 666 N N . GLY A 1 85 ? 10.137 -0.425 -20.484 1.00 97.88 85 GLY A N 1
ATOM 667 C CA . GLY A 1 85 ? 9.488 -0.372 -21.794 1.00 97.88 85 GLY A CA 1
ATOM 668 C C . GLY A 1 85 ? 10.260 0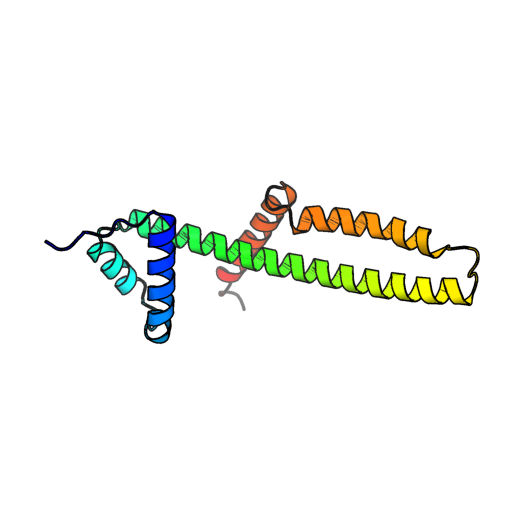.486 -22.798 1.00 97.88 85 GLY A C 1
ATOM 669 O O . GLY A 1 85 ? 10.490 0.057 -23.927 1.00 97.88 85 GLY A O 1
ATOM 670 N N . PHE A 1 86 ? 10.738 1.660 -22.383 1.00 98.25 86 PHE A N 1
ATOM 671 C CA . PHE A 1 86 ? 11.605 2.500 -23.209 1.00 98.25 86 PHE A CA 1
ATOM 672 C C . PHE A 1 86 ? 12.924 1.798 -23.567 1.00 98.25 86 PHE A C 1
ATOM 674 O O . PHE A 1 86 ? 13.316 1.773 -24.734 1.00 98.25 86 PHE A O 1
ATOM 681 N N . LEU A 1 87 ? 13.588 1.176 -22.588 1.00 97.94 87 LEU A N 1
ATOM 682 C CA . LEU A 1 87 ? 14.830 0.433 -22.812 1.00 97.94 87 LEU A CA 1
ATOM 683 C C . LEU A 1 87 ? 14.618 -0.783 -23.718 1.00 97.94 87 LEU A C 1
ATOM 685 O O . LEU A 1 87 ? 15.493 -1.093 -24.520 1.00 97.94 87 LEU A O 1
ATOM 689 N N . LEU A 1 88 ? 13.461 -1.441 -23.637 1.00 98.00 88 LEU A N 1
ATOM 690 C CA . LEU A 1 88 ? 13.094 -2.534 -24.534 1.00 98.00 88 LEU A CA 1
ATOM 691 C C . LEU A 1 88 ? 12.999 -2.040 -25.980 1.00 98.00 88 LEU A C 1
ATOM 693 O O . LEU A 1 88 ? 13.587 -2.649 -26.869 1.00 98.00 88 LEU A O 1
ATOM 697 N N . VAL A 1 89 ? 12.314 -0.917 -26.217 1.00 98.19 89 VAL A N 1
ATOM 698 C CA . VAL A 1 89 ? 12.236 -0.309 -27.556 1.00 98.19 89 VAL A CA 1
ATOM 699 C C . VAL A 1 89 ? 13.634 0.050 -28.065 1.00 98.19 89 VAL A C 1
ATOM 701 O O . VAL A 1 89 ? 13.990 -0.324 -29.183 1.00 98.19 89 VAL A O 1
ATOM 704 N N . LEU A 1 90 ? 14.461 0.699 -27.239 1.00 97.94 90 LEU A N 1
ATOM 705 C CA . LEU A 1 90 ? 15.844 1.020 -27.602 1.00 97.94 90 LEU A CA 1
ATOM 706 C C . LEU A 1 90 ? 16.667 -0.224 -27.931 1.00 97.94 90 LEU A C 1
ATOM 708 O O . LEU A 1 90 ? 17.416 -0.229 -28.907 1.00 97.94 90 LEU A O 1
ATOM 712 N N . ASN A 1 91 ? 16.537 -1.279 -27.133 1.00 98.19 91 ASN A N 1
ATOM 713 C CA . ASN A 1 91 ? 17.241 -2.532 -27.340 1.00 98.19 91 ASN A CA 1
ATOM 714 C C . ASN A 1 91 ? 16.866 -3.174 -28.684 1.00 98.19 91 ASN A C 1
ATOM 716 O O . ASN A 1 91 ? 17.758 -3.545 -29.444 1.00 98.19 91 ASN A O 1
ATOM 720 N N . LEU A 1 92 ? 15.576 -3.205 -29.029 1.00 97.25 92 LEU A N 1
ATOM 721 C CA . LEU A 1 92 ? 15.101 -3.722 -30.316 1.00 97.25 92 LEU A CA 1
ATOM 722 C C . LEU A 1 92 ? 15.583 -2.885 -31.511 1.00 97.25 92 LEU A C 1
ATOM 724 O O . LEU A 1 92 ? 15.838 -3.439 -32.578 1.00 97.25 92 LEU A O 1
ATOM 728 N N . MET A 1 93 ? 15.729 -1.568 -31.343 1.00 97.69 93 MET A N 1
ATOM 729 C CA . MET A 1 93 ? 16.224 -0.677 -32.400 1.00 97.69 93 MET A CA 1
ATOM 730 C C . MET A 1 93 ? 17.741 -0.757 -32.606 1.00 97.69 93 MET A C 1
ATOM 732 O O . MET A 1 93 ? 18.215 -0.577 -33.724 1.00 97.69 93 MET A O 1
ATOM 736 N N . THR A 1 94 ? 18.507 -0.979 -31.536 1.00 96.81 94 THR A N 1
ATOM 737 C CA . THR A 1 94 ? 19.978 -0.884 -31.560 1.00 96.81 94 THR A CA 1
ATOM 738 C C . THR A 1 94 ? 20.655 -2.241 -31.695 1.00 96.81 94 THR A C 1
ATOM 740 O O . THR A 1 94 ? 21.567 -2.398 -32.503 1.00 96.81 94 THR A O 1
ATOM 743 N N . SER A 1 95 ? 20.179 -3.232 -30.942 1.00 95.31 95 SER A N 1
ATOM 744 C CA . SER A 1 95 ? 20.797 -4.551 -30.824 1.00 95.31 95 SER A CA 1
ATOM 745 C C . SER A 1 95 ? 19.723 -5.642 -30.705 1.00 95.31 95 SER A C 1
ATOM 747 O O . SER A 1 95 ? 19.657 -6.330 -29.688 1.00 95.31 95 SER A O 1
ATOM 749 N N . PRO A 1 96 ? 18.889 -5.874 -31.740 1.00 92.38 96 PRO A N 1
ATOM 750 C CA . PRO A 1 96 ? 17.766 -6.819 -31.666 1.00 92.38 96 PRO A CA 1
ATOM 751 C C . PRO A 1 96 ? 18.180 -8.276 -31.407 1.00 92.38 96 PRO A C 1
ATOM 753 O O . PRO A 1 96 ? 17.349 -9.096 -31.029 1.00 92.38 96 PRO A O 1
ATOM 756 N N . ARG A 1 97 ? 19.455 -8.621 -31.629 1.00 95.44 97 ARG A N 1
ATOM 757 C CA . ARG A 1 97 ? 20.011 -9.958 -31.358 1.00 95.44 97 ARG A CA 1
ATOM 758 C C . ARG A 1 97 ? 20.606 -10.102 -29.956 1.00 95.44 97 ARG A C 1
ATOM 760 O O . ARG A 1 97 ? 20.922 -11.218 -29.562 1.00 95.44 97 ARG A O 1
ATOM 767 N N . GLU A 1 98 ? 20.751 -9.008 -29.212 1.00 94.44 98 GLU A N 1
ATOM 768 C CA . GLU A 1 98 ? 21.353 -8.998 -27.878 1.00 94.44 98 GLU A CA 1
ATOM 769 C C . GLU A 1 98 ? 20.432 -8.277 -26.886 1.00 94.44 98 GLU A C 1
ATOM 771 O O . GLU A 1 98 ? 20.424 -7.046 -26.848 1.00 94.44 98 GLU A O 1
ATOM 776 N N . PRO A 1 99 ? 19.656 -9.003 -26.061 1.00 94.69 99 PRO A N 1
ATOM 777 C CA . PRO A 1 99 ? 18.645 -8.416 -25.186 1.00 94.69 99 PRO A CA 1
ATOM 778 C C . PRO A 1 99 ? 19.237 -7.793 -23.909 1.00 94.69 99 PRO A C 1
ATOM 780 O O . PRO A 1 99 ? 18.948 -8.220 -22.790 1.00 94.69 99 PRO A O 1
ATOM 783 N N . TRP A 1 100 ? 20.058 -6.749 -24.049 1.00 96.31 100 TRP A N 1
ATOM 784 C CA . TRP A 1 100 ? 20.716 -6.085 -22.917 1.00 96.31 100 TRP A CA 1
ATOM 785 C C . TRP A 1 100 ? 19.736 -5.443 -21.923 1.00 96.31 100 TRP A C 1
ATOM 787 O O . TRP A 1 100 ? 20.108 -5.211 -20.776 1.00 96.31 100 TRP A O 1
ATOM 797 N N . VAL A 1 101 ? 18.477 -5.205 -22.312 1.00 96.81 101 VAL A N 1
ATOM 798 C CA . VAL A 1 101 ? 17.408 -4.698 -21.427 1.00 96.81 101 VAL A CA 1
ATOM 799 C C . VAL A 1 101 ? 17.167 -5.591 -20.200 1.00 96.81 101 VAL A C 1
ATOM 801 O O . VAL A 1 101 ? 16.722 -5.105 -19.161 1.00 96.81 101 VAL A O 1
ATOM 804 N N . ILE A 1 102 ? 17.514 -6.880 -20.280 1.00 96.31 102 ILE A N 1
ATOM 805 C CA . ILE A 1 102 ? 17.339 -7.842 -19.185 1.00 96.31 102 ILE A CA 1
ATOM 806 C C . ILE A 1 102 ? 18.160 -7.440 -17.952 1.00 96.31 102 ILE A C 1
ATOM 808 O O . ILE A 1 102 ? 17.674 -7.568 -16.831 1.00 96.31 102 ILE A O 1
ATOM 812 N N . TYR A 1 103 ? 19.373 -6.911 -18.129 1.00 96.12 103 TYR A N 1
ATOM 813 C CA . TYR A 1 103 ? 20.244 -6.550 -17.006 1.00 96.12 103 TYR A CA 1
ATOM 814 C C . TYR A 1 103 ? 19.663 -5.430 -16.121 1.00 96.12 103 TYR A C 1
ATOM 816 O O . TYR A 1 103 ? 19.506 -5.665 -14.919 1.00 96.12 103 TYR A O 1
ATOM 824 N N . PRO A 1 104 ? 19.284 -4.244 -16.648 1.00 94.88 104 PRO A N 1
ATOM 825 C CA . PRO A 1 104 ? 18.639 -3.214 -15.836 1.00 94.88 104 PRO A CA 1
ATOM 826 C C . PRO A 1 104 ? 17.249 -3.644 -15.350 1.00 94.88 104 PRO A C 1
ATOM 828 O O . PRO A 1 104 ? 16.896 -3.348 -14.208 1.00 94.88 104 PRO A O 1
ATOM 831 N N . ALA A 1 105 ? 16.481 -4.385 -16.161 1.00 96.38 105 ALA A N 1
ATOM 832 C CA . ALA A 1 105 ? 15.159 -4.865 -15.761 1.00 96.38 105 ALA A CA 1
ATOM 833 C C . ALA A 1 105 ? 15.231 -5.792 -14.538 1.00 96.38 105 ALA A C 1
ATOM 835 O O . ALA A 1 105 ? 14.470 -5.600 -13.589 1.00 96.38 105 ALA A O 1
ATOM 836 N N . LEU A 1 106 ? 16.160 -6.753 -14.522 1.00 95.69 106 LEU A N 1
ATOM 837 C CA . LEU A 1 106 ? 16.363 -7.652 -13.383 1.00 95.69 106 LEU A CA 1
ATOM 838 C C . LEU A 1 106 ? 16.984 -6.928 -12.187 1.00 95.69 106 LEU A C 1
ATOM 840 O O . LEU A 1 106 ? 16.500 -7.091 -11.068 1.00 95.69 106 LEU A O 1
ATOM 844 N N . GLY A 1 107 ? 18.007 -6.098 -12.413 1.00 94.44 107 GLY A N 1
ATOM 845 C CA . GLY A 1 107 ? 18.681 -5.363 -11.342 1.00 94.44 107 GLY A CA 1
ATOM 846 C C . GLY A 1 107 ? 17.715 -4.488 -10.540 1.00 94.44 107 GLY A C 1
ATOM 847 O O . GLY A 1 107 ? 17.678 -4.565 -9.313 1.00 94.44 107 GLY A O 1
ATOM 848 N N . TRP A 1 108 ? 16.878 -3.701 -11.219 1.00 92.94 108 TRP A N 1
ATOM 849 C CA . TRP A 1 108 ? 15.872 -2.865 -10.553 1.00 92.94 108 TRP A CA 1
ATOM 850 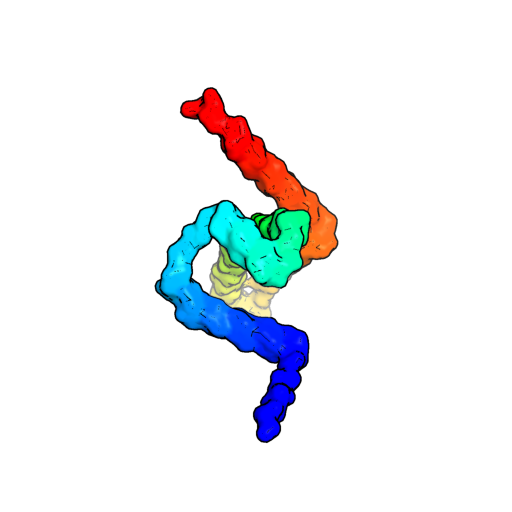C C . TRP A 1 108 ? 14.624 -3.649 -10.135 1.00 92.94 108 TRP A C 1
ATOM 852 O O . TRP A 1 108 ? 14.005 -3.326 -9.120 1.00 92.94 108 TRP A O 1
ATOM 862 N N . GLY A 1 109 ? 14.275 -4.707 -10.871 1.00 94.50 109 GLY A N 1
ATOM 863 C CA . GLY A 1 109 ? 13.110 -5.546 -10.588 1.00 94.50 109 GLY A CA 1
ATOM 864 C C . GLY A 1 109 ? 13.183 -6.228 -9.222 1.00 94.50 109 GLY A C 1
ATOM 865 O O . GLY A 1 109 ? 12.169 -6.329 -8.535 1.00 94.50 109 GLY A O 1
ATOM 866 N N . ILE A 1 110 ? 14.379 -6.616 -8.766 1.00 93.88 110 ILE A N 1
ATOM 867 C CA . ILE A 1 110 ? 14.572 -7.178 -7.419 1.00 93.88 110 ILE A CA 1
ATOM 868 C C . ILE A 1 110 ? 14.168 -6.166 -6.336 1.00 93.88 110 ILE A C 1
ATOM 870 O O . ILE A 1 110 ? 13.448 -6.518 -5.401 1.00 93.88 110 ILE A O 1
ATOM 874 N N . GLY A 1 111 ? 14.568 -4.898 -6.478 1.00 91.25 111 GLY A N 1
ATOM 875 C CA . GLY A 1 111 ? 14.192 -3.839 -5.536 1.00 91.25 111 GLY A CA 1
ATOM 876 C C . GLY A 1 111 ? 12.677 -3.634 -5.461 1.00 91.25 111 GLY A C 1
ATOM 877 O O . GLY A 1 111 ? 12.119 -3.471 -4.375 1.00 91.25 111 GLY A O 1
ATOM 878 N N . LEU A 1 112 ? 11.995 -3.731 -6.603 1.00 93.00 112 LEU A N 1
ATOM 879 C CA . LEU A 1 112 ? 10.539 -3.639 -6.692 1.00 93.00 112 LEU A CA 1
ATOM 880 C C . LEU A 1 112 ? 9.832 -4.821 -5.999 1.00 93.00 112 LEU A C 1
ATOM 882 O O . LEU A 1 112 ? 8.829 -4.625 -5.305 1.00 93.00 112 LEU A O 1
ATOM 886 N N . ILE A 1 113 ? 10.369 -6.040 -6.125 1.00 91.38 113 ILE A N 1
ATOM 887 C CA . ILE A 1 113 ? 9.854 -7.227 -5.421 1.00 91.38 113 ILE A CA 1
ATOM 888 C C . ILE A 1 113 ? 9.999 -7.051 -3.907 1.00 91.38 113 ILE A C 1
ATOM 890 O O . ILE A 1 113 ? 9.024 -7.236 -3.176 1.00 91.38 113 ILE A O 1
ATOM 894 N N . CYS A 1 114 ? 11.173 -6.628 -3.430 1.00 89.56 114 CYS A N 1
ATOM 895 C CA . CYS A 1 114 ? 11.386 -6.336 -2.011 1.00 89.56 114 CYS A CA 1
ATOM 896 C C . CYS A 1 114 ? 10.394 -5.280 -1.498 1.00 89.56 114 CYS A C 1
ATOM 898 O O . CYS A 1 114 ? 9.770 -5.478 -0.456 1.00 89.56 114 CYS A O 1
ATOM 900 N N . HIS A 1 115 ? 10.184 -4.200 -2.259 1.00 87.94 115 HIS A N 1
ATOM 901 C CA . HIS A 1 115 ? 9.228 -3.154 -1.896 1.00 87.94 115 HIS A CA 1
ATOM 902 C C . HIS A 1 115 ? 7.789 -3.689 -1.806 1.00 87.94 115 HIS A C 1
ATOM 904 O O . HIS A 1 115 ? 7.072 -3.352 -0.869 1.00 87.94 115 HIS A O 1
ATOM 910 N N . THR A 1 116 ? 7.393 -4.592 -2.710 1.00 90.19 116 THR A N 1
ATOM 911 C CA . THR A 1 116 ? 6.073 -5.249 -2.688 1.00 90.19 116 THR A CA 1
ATOM 912 C C . THR A 1 116 ? 5.830 -5.970 -1.360 1.00 90.19 116 THR A C 1
ATOM 914 O O . THR A 1 116 ? 4.783 -5.797 -0.734 1.00 90.19 116 THR A O 1
ATOM 917 N N . VAL A 1 117 ? 6.803 -6.762 -0.900 1.00 87.12 117 VAL A N 1
ATOM 918 C CA . VAL A 1 117 ? 6.678 -7.520 0.355 1.00 87.12 117 V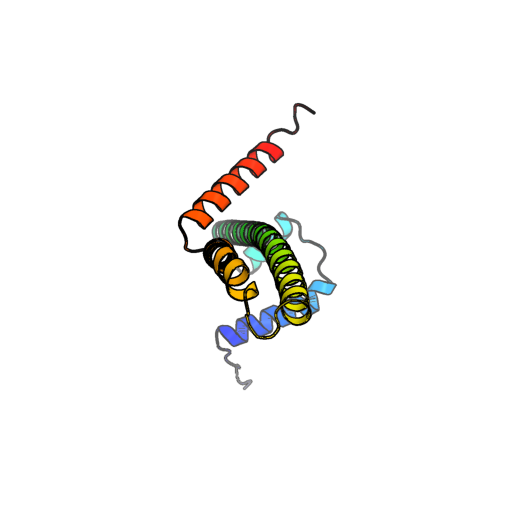AL A CA 1
ATOM 919 C C . VAL A 1 117 ? 6.499 -6.576 1.545 1.00 87.12 117 VAL A C 1
ATOM 921 O O . VAL A 1 117 ? 5.638 -6.822 2.391 1.00 87.12 117 VAL A O 1
ATOM 924 N N . SER A 1 118 ? 7.241 -5.467 1.584 1.00 82.19 118 SER A N 1
ATOM 925 C CA . SER A 1 118 ? 7.082 -4.442 2.622 1.00 82.19 118 SER A CA 1
ATOM 926 C C . SER A 1 118 ? 5.709 -3.758 2.558 1.00 82.19 118 SER A C 1
ATOM 928 O O . SER A 1 118 ? 5.035 -3.654 3.577 1.00 82.19 118 SER A O 1
ATOM 930 N N . THR A 1 119 ? 5.246 -3.351 1.372 1.00 86.19 119 THR A N 1
ATOM 931 C CA . THR A 1 119 ? 3.986 -2.606 1.192 1.00 86.19 119 THR A CA 1
ATOM 932 C C . THR A 1 119 ? 2.736 -3.426 1.519 1.00 86.19 119 THR A C 1
ATOM 934 O O . THR A 1 119 ? 1.784 -2.889 2.083 1.00 86.19 119 THR A O 1
ATOM 937 N N . PHE A 1 120 ? 2.701 -4.711 1.157 1.00 89.31 120 PHE A N 1
ATOM 938 C CA . PHE A 1 120 ? 1.503 -5.550 1.316 1.00 89.31 120 PHE A CA 1
ATOM 939 C C . PHE A 1 120 ? 1.569 -6.491 2.533 1.00 89.31 120 PHE A C 1
ATOM 941 O O . PHE A 1 120 ? 0.555 -7.064 2.939 1.00 89.31 120 PHE A O 1
ATOM 948 N N . GLY A 1 121 ? 2.739 -6.636 3.158 1.00 89.62 121 GLY A N 1
ATOM 949 C CA . GLY A 1 121 ? 2.958 -7.509 4.306 1.00 89.62 121 GLY A CA 1
ATOM 950 C C . GLY A 1 121 ? 2.587 -6.871 5.645 1.00 89.62 121 GLY A C 1
ATOM 951 O O . GLY A 1 121 ? 3.479 -6.539 6.423 1.00 89.62 121 GLY A O 1
ATOM 952 N N . ARG A 1 122 ? 1.290 -6.790 5.982 1.00 86.62 122 ARG A N 1
ATOM 953 C CA . ARG A 1 122 ? 0.820 -6.245 7.283 1.00 86.62 122 ARG A CA 1
ATOM 954 C C . ARG A 1 122 ? 1.393 -6.956 8.517 1.00 86.62 122 ARG A C 1
ATOM 956 O O . ARG A 1 122 ? 1.508 -6.363 9.582 1.00 86.62 122 ARG A O 1
ATOM 963 N N . LYS A 1 123 ? 1.736 -8.241 8.383 1.00 88.31 123 LYS A N 1
ATOM 964 C CA . LYS A 1 123 ? 2.331 -9.039 9.468 1.00 88.31 123 LYS A CA 1
ATOM 965 C C . LYS A 1 123 ? 3.820 -8.752 9.679 1.00 88.31 123 LYS A C 1
ATOM 967 O O . LYS A 1 123 ? 4.357 -9.185 10.689 1.00 88.31 123 LYS A O 1
ATOM 972 N N . SER A 1 124 ? 4.479 -8.060 8.751 1.00 89.38 124 SER A N 1
ATOM 973 C CA . SER A 1 124 ? 5.909 -7.771 8.864 1.00 89.38 124 SER A CA 1
ATOM 974 C C . SER A 1 124 ? 6.198 -6.798 10.010 1.00 89.38 124 SER A C 1
ATOM 976 O O . SER A 1 124 ? 5.424 -5.870 10.263 1.00 89.38 124 SER A O 1
ATOM 978 N N . ASP A 1 125 ? 7.340 -6.975 10.675 1.00 90.56 125 ASP A N 1
ATOM 979 C CA . ASP A 1 125 ? 7.789 -6.074 11.746 1.00 90.56 125 ASP A CA 1
ATOM 980 C C . ASP A 1 125 ? 7.971 -4.639 11.240 1.00 90.56 125 ASP A C 1
ATOM 982 O O . ASP A 1 125 ? 7.647 -3.671 11.934 1.00 90.56 125 ASP A O 1
ATOM 986 N N . TRP A 1 126 ? 8.428 -4.504 9.992 1.00 89.00 126 TRP A N 1
ATOM 987 C CA . TRP A 1 126 ? 8.533 -3.225 9.300 1.00 89.00 126 TRP A CA 1
ATOM 988 C C . TRP A 1 126 ? 7.181 -2.507 9.251 1.00 89.00 126 TRP A C 1
ATOM 990 O O . TRP A 1 126 ? 7.087 -1.366 9.698 1.00 89.00 126 TRP A O 1
ATOM 1000 N N . TYR A 1 127 ? 6.123 -3.190 8.796 1.00 92.56 127 TYR A N 1
ATOM 1001 C CA . TYR A 1 127 ? 4.793 -2.591 8.670 1.00 92.56 127 TYR A CA 1
ATOM 1002 C C . TYR A 1 127 ? 4.294 -2.088 10.020 1.00 92.56 127 TYR A C 1
ATOM 1004 O O . TYR A 1 127 ? 3.856 -0.946 10.146 1.00 92.56 127 TYR A O 1
ATOM 1012 N N . GLN A 1 128 ? 4.393 -2.936 11.046 1.00 92.44 128 GLN A N 1
ATOM 1013 C CA . GLN A 1 128 ? 3.906 -2.601 12.380 1.00 92.44 128 GLN A CA 1
ATOM 1014 C C . GLN A 1 128 ? 4.666 -1.417 12.985 1.00 92.44 128 GLN A C 1
ATOM 1016 O O . GLN A 1 128 ? 4.082 -0.628 13.728 1.00 92.44 128 GLN A O 1
ATOM 1021 N N . THR A 1 129 ? 5.959 -1.294 12.685 1.00 92.75 129 THR A N 1
ATOM 1022 C CA . THR A 1 129 ? 6.798 -0.183 13.148 1.00 92.75 129 THR A CA 1
ATOM 1023 C C . THR A 1 129 ? 6.444 1.106 12.409 1.00 92.75 129 THR A C 1
ATOM 1025 O O . THR A 1 129 ? 6.155 2.117 13.045 1.00 92.75 129 THR A O 1
ATOM 1028 N N . SER A 1 130 ? 6.378 1.071 11.075 1.00 93.31 130 SER A N 1
ATOM 1029 C CA . SER A 1 130 ? 6.027 2.236 10.255 1.00 93.31 130 SER A CA 1
ATOM 1030 C C . SER A 1 130 ? 4.614 2.743 10.538 1.00 93.31 130 SER A C 1
ATOM 1032 O O . SER A 1 130 ? 4.413 3.951 10.647 1.00 93.31 130 SER A O 1
ATOM 1034 N N . PHE A 1 131 ? 3.651 1.838 10.732 1.00 94.94 131 PHE A N 1
ATOM 1035 C CA . PHE A 1 131 ? 2.288 2.197 11.109 1.00 94.94 131 PHE A CA 1
ATOM 1036 C C . PHE A 1 131 ? 2.240 2.903 12.469 1.00 94.94 131 PHE A C 1
ATOM 1038 O O . PHE A 1 131 ? 1.607 3.951 12.593 1.00 94.94 131 PHE A O 1
ATOM 1045 N N . ARG A 1 132 ? 2.962 2.388 13.475 1.00 93.25 132 ARG A N 1
ATOM 1046 C CA . ARG A 1 132 ? 3.053 3.013 14.805 1.00 93.25 132 ARG A CA 1
ATOM 1047 C C . ARG A 1 132 ? 3.665 4.411 14.747 1.00 93.25 132 ARG A C 1
ATOM 1049 O O . ARG A 1 132 ? 3.127 5.331 15.357 1.00 93.25 132 ARG A O 1
ATOM 1056 N N . MET A 1 133 ? 4.752 4.588 13.994 1.00 93.31 133 MET A N 1
ATOM 1057 C CA . MET A 1 133 ? 5.394 5.899 13.822 1.00 93.31 133 MET A CA 1
ATOM 1058 C C . MET A 1 133 ? 4.470 6.886 13.099 1.00 93.31 133 MET A C 1
ATOM 1060 O O . MET A 1 133 ? 4.322 8.028 13.529 1.00 93.31 133 MET A O 1
ATOM 1064 N N . TRP A 1 134 ? 3.794 6.431 12.043 1.00 94.19 134 TRP A N 1
ATOM 1065 C CA . TRP A 1 134 ? 2.813 7.232 11.316 1.00 94.19 134 TRP A CA 1
ATOM 1066 C C . TRP A 1 134 ? 1.630 7.647 12.204 1.00 94.19 134 TRP A C 1
ATOM 1068 O O . TRP A 1 134 ? 1.222 8.807 12.185 1.00 94.19 134 TRP A O 1
ATOM 1078 N N . GLN A 1 135 ? 1.112 6.738 13.038 1.00 92.31 135 GLN A N 1
ATOM 1079 C CA . GLN A 1 135 ? 0.063 7.058 14.009 1.00 92.31 135 GLN A CA 1
ATOM 1080 C C . GLN A 1 135 ? 0.536 8.058 15.074 1.00 92.31 135 GLN A C 1
ATOM 1082 O O . GLN A 1 135 ? -0.220 8.963 15.429 1.00 92.31 135 GLN A O 1
ATOM 1087 N N . ALA A 1 136 ? 1.764 7.912 15.585 1.00 91.50 136 ALA A N 1
ATOM 1088 C CA . ALA A 1 136 ? 2.330 8.817 16.586 1.00 91.50 136 ALA A CA 1
ATOM 1089 C C . ALA A 1 136 ? 2.444 10.253 16.050 1.00 91.50 136 ALA A C 1
ATOM 1091 O O . ALA A 1 136 ? 1.972 11.181 16.705 1.00 91.50 136 ALA A O 1
ATOM 1092 N N . GLY A 1 137 ? 2.951 10.420 14.824 1.00 89.19 137 GLY A N 1
ATOM 1093 C CA . GLY A 1 137 ? 3.047 11.735 14.184 1.00 89.19 137 GLY A CA 1
ATOM 1094 C C . GLY A 1 137 ? 1.687 12.413 13.966 1.00 89.19 137 GLY A C 1
ATOM 1095 O O . GLY A 1 137 ? 1.579 13.629 14.081 1.00 89.19 137 GLY A O 1
ATOM 1096 N N . ARG A 1 138 ? 0.607 11.655 13.717 1.00 86.44 138 ARG A N 1
ATOM 1097 C CA . ARG A 1 138 ? -0.745 12.245 13.604 1.00 86.44 138 ARG A CA 1
ATOM 1098 C C . ARG A 1 138 ? -1.281 12.754 14.936 1.00 86.44 138 ARG A C 1
ATOM 1100 O O . ARG A 1 138 ? -1.883 13.823 14.958 1.00 86.44 138 ARG A O 1
ATOM 1107 N N . LYS A 1 139 ? -1.038 12.027 16.031 1.00 82.19 139 LYS A N 1
ATOM 1108 C CA . LYS A 1 139 ? -1.428 12.477 17.377 1.00 82.19 139 LYS A CA 1
ATOM 1109 C C . LYS A 1 139 ? -0.707 13.769 17.759 1.00 82.19 139 LYS A C 1
ATOM 1111 O O . LYS A 1 139 ? -1.321 14.655 18.335 1.00 82.19 139 LYS A O 1
ATOM 1116 N N . GLU A 1 140 ? 0.568 13.894 17.403 1.00 77.38 140 GLU A N 1
ATOM 1117 C CA . GLU A 1 140 ? 1.352 15.109 17.644 1.00 77.38 140 GLU A CA 1
ATOM 1118 C C . GLU A 1 140 ? 0.783 16.322 16.888 1.00 77.38 140 GLU A C 1
ATOM 1120 O O . GLU A 1 140 ? 0.589 17.384 17.476 1.00 77.38 140 GLU A O 1
ATOM 1125 N N . VAL A 1 141 ? 0.415 16.149 15.614 1.00 74.81 141 VAL A N 1
ATOM 1126 C CA . VAL A 1 141 ? -0.207 17.212 14.804 1.00 74.81 141 VAL A CA 1
ATOM 1127 C C . VAL A 1 141 ? -1.593 17.611 15.329 1.00 74.81 141 VAL A C 1
ATOM 1129 O O . VAL A 1 141 ? -1.922 18.794 15.315 1.00 74.81 141 VAL A O 1
ATOM 1132 N N . GLU A 1 142 ? -2.399 16.658 15.806 1.00 73.56 142 GLU A N 1
ATOM 1133 C CA . GLU A 1 142 ? -3.719 16.926 16.406 1.00 73.56 142 GLU A CA 1
ATOM 1134 C C . GLU A 1 142 ? -3.634 17.618 17.779 1.00 73.56 142 GLU A C 1
ATOM 1136 O O . GLU A 1 142 ? -4.548 18.356 18.139 1.00 73.56 142 GLU A O 1
ATOM 1141 N N . LEU A 1 143 ? -2.550 17.401 18.535 1.00 66.19 143 LEU A N 1
ATOM 1142 C CA . LEU A 1 143 ? -2.310 17.994 19.861 1.00 66.19 143 LEU A CA 1
ATOM 1143 C C . LEU A 1 143 ? -1.522 19.318 19.812 1.00 66.19 143 LEU A C 1
ATOM 1145 O O . LEU A 1 143 ? -1.548 20.075 20.781 1.00 66.19 143 LEU A O 1
ATOM 1149 N N . SER A 1 144 ? -0.913 19.646 18.666 1.00 66.94 144 SER A N 1
ATOM 1150 C CA . SER A 1 144 ? -0.281 20.940 18.360 1.00 66.94 144 SER A CA 1
ATOM 1151 C C . SER A 1 144 ? -1.161 21.934 17.542 1.00 66.94 144 SER A C 1
ATOM 1153 O O . SER A 1 144 ? -0.709 22.475 16.528 1.00 66.94 144 SER A O 1
ATOM 1155 N N . PRO A 1 145 ? -2.424 22.242 17.919 1.00 56.97 145 PRO A N 1
ATOM 1156 C CA . PRO A 1 145 ? -3.133 23.414 17.390 1.00 56.97 145 PRO A CA 1
ATOM 1157 C C . PRO A 1 145 ? -2.702 24.747 18.021 1.00 56.97 145 PRO A C 1
ATOM 1159 O O . PRO A 1 145 ? -3.136 25.791 17.553 1.00 56.97 145 PRO A O 1
ATOM 1162 N N . ALA A 1 146 ? -1.913 24.738 19.101 1.00 58.03 146 ALA A N 1
ATOM 1163 C CA . ALA A 1 146 ? -1.710 25.921 19.946 1.00 58.03 146 ALA A CA 1
ATOM 1164 C C . ALA A 1 146 ? -0.619 26.908 19.472 1.00 58.03 146 ALA A C 1
ATOM 1166 O O . ALA A 1 146 ? -0.490 27.971 20.071 1.00 58.03 146 ALA A O 1
ATOM 1167 N N . GLU A 1 147 ? 0.155 26.595 18.425 1.00 59.44 147 GLU A N 1
ATOM 1168 C CA . GLU A 1 147 ? 1.344 27.387 18.041 1.00 59.44 147 GLU A CA 1
ATOM 1169 C C . GLU A 1 147 ? 1.420 27.760 16.544 1.00 59.44 147 GLU A C 1
ATOM 1171 O O . GLU A 1 147 ? 2.508 28.005 16.021 1.00 59.44 147 GLU A O 1
ATOM 1176 N N . ARG A 1 148 ? 0.289 27.825 15.828 1.00 55.62 148 ARG A N 1
ATOM 1177 C CA . ARG A 1 148 ? 0.244 28.316 14.436 1.00 55.62 148 ARG A CA 1
ATOM 1178 C C . ARG A 1 148 ? -0.756 29.441 14.230 1.00 55.62 148 ARG A C 1
ATOM 1180 O O . ARG A 1 148 ? -1.875 29.331 14.771 1.00 55.62 148 ARG A O 1
#

pLDDT: mean 86.99, std 11.47, range [50.22, 98.25]